Protein AF-A0A939QZ95-F1 (afdb_monomer_lite)

Radius of gyration: 13.15 Å; chains: 1; bounding box: 34×22×34 Å

Sequence (92 aa):
MRTEDEVRDDSKIILGFDQTEPNIQQGTGQITTFNRLGFKGINDKPDGWYFPKGKNEIAIVLETKSEAEDLQVDKWVDELRKNITIAKKKYS

pLDDT: mean 94.63, std 3.72, range [71.94, 97.88]

Foldseek 3Di:
DFFQVRQLVVVCVVVVQVDDDPQKNWDADDCDFVCNVVLPPGRDHFRIWIGGNDLQDDIDTDHTGGPVDDCPDVVNVVSRVVVVVSNVVRND

Secondary structure (DSSP, 8-state):
---HHHHHHHHHHHTTTTS--TTEEEEE-SS--TTTTT-TT-----SEEEEESSTTSPPEEE----TTS-TT-HHHHHHHHHHHHHHHHHH-

Structure (mmCIF, N/CA/C/O backbone):
data_AF-A0A939QZ95-F1
#
_entry.id   AF-A0A939QZ95-F1
#
loop_
_atom_site.group_PDB
_atom_site.id
_atom_site.type_symbol
_atom_site.label_atom_id
_atom_site.label_alt_id
_atom_site.label_comp_id
_atom_site.label_asym_id
_atom_site.label_entity_id
_atom_site.label_seq_id
_atom_site.pdbx_PDB_ins_code
_atom_site.Cartn_x
_atom_site.Cartn_y
_atom_site.Cartn_z
_atom_site.occupancy
_atom_site.B_iso_or_equiv
_atom_site.auth_seq_id
_atom_site.auth_comp_id
_atom_site.auth_asym_id
_atom_site.auth_atom_id
_atom_site.pdbx_PDB_model_num
ATOM 1 N N . MET A 1 1 ? 10.267 -4.162 -21.148 1.00 88.44 1 MET A N 1
ATOM 2 C CA . MET A 1 1 ? 10.540 -4.322 -19.714 1.00 88.44 1 MET A CA 1
ATOM 3 C C . MET A 1 1 ? 9.875 -3.158 -19.020 1.00 88.44 1 MET A C 1
ATOM 5 O O . MET A 1 1 ? 10.266 -2.028 -19.288 1.00 88.44 1 MET A O 1
ATOM 9 N N . ARG A 1 2 ? 8.820 -3.427 -18.257 1.00 95.12 2 ARG A N 1
ATOM 10 C CA . ARG A 1 2 ? 8.055 -2.411 -17.535 1.00 95.12 2 ARG A CA 1
ATOM 11 C C . ARG A 1 2 ? 8.851 -1.896 -16.337 1.00 95.12 2 ARG A C 1
ATOM 13 O O . ARG A 1 2 ? 9.506 -2.669 -15.631 1.00 95.12 2 ARG A O 1
ATOM 20 N N . THR A 1 3 ? 8.790 -0.589 -16.130 1.00 95.94 3 THR A N 1
ATOM 21 C CA . THR A 1 3 ? 9.248 0.098 -14.920 1.00 95.94 3 THR A CA 1
ATOM 22 C C . THR A 1 3 ? 8.391 -0.298 -13.716 1.00 95.94 3 THR A C 1
ATOM 24 O O . THR A 1 3 ? 7.307 -0.856 -13.867 1.00 95.94 3 THR A O 1
ATOM 27 N N . GLU A 1 4 ? 8.868 -0.016 -12.503 1.00 94.88 4 GLU A N 1
ATOM 28 C CA . GLU A 1 4 ? 8.086 -0.265 -11.283 1.00 94.88 4 GLU A CA 1
ATOM 29 C C . GLU A 1 4 ? 6.750 0.493 -11.296 1.00 94.88 4 GLU A C 1
ATOM 31 O O . GLU A 1 4 ? 5.722 -0.073 -10.936 1.00 94.88 4 GLU A O 1
ATOM 36 N N . ASP A 1 5 ? 6.746 1.735 -11.791 1.00 94.81 5 ASP A N 1
ATOM 37 C CA . ASP A 1 5 ? 5.530 2.540 -11.912 1.00 94.81 5 ASP A CA 1
ATOM 38 C C . ASP A 1 5 ? 4.513 1.909 -12.874 1.00 94.81 5 ASP A C 1
ATOM 40 O O . ASP A 1 5 ? 3.343 1.786 -12.519 1.00 94.81 5 ASP A O 1
ATOM 44 N N . GLU A 1 6 ? 4.955 1.434 -14.045 1.00 96.75 6 GLU A N 1
ATOM 45 C CA . GLU A 1 6 ? 4.088 0.728 -15.002 1.00 96.75 6 GLU A CA 1
ATOM 46 C C . GLU A 1 6 ? 3.544 -0.587 -14.418 1.00 96.75 6 GLU A C 1
ATOM 48 O O . GLU A 1 6 ? 2.358 -0.883 -14.552 1.00 96.75 6 GLU A O 1
ATOM 53 N N . VAL A 1 7 ? 4.378 -1.366 -13.715 1.00 96.62 7 VAL A N 1
ATOM 54 C CA . VAL A 1 7 ? 3.941 -2.604 -13.039 1.00 96.62 7 VAL A CA 1
ATOM 55 C C . VAL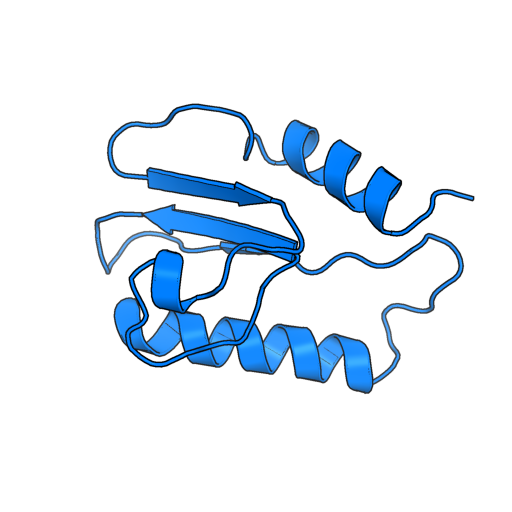 A 1 7 ? 2.911 -2.305 -11.946 1.00 96.62 7 VAL A C 1
ATOM 57 O O . VAL A 1 7 ? 1.939 -3.052 -11.793 1.00 96.62 7 VAL A O 1
ATOM 60 N N . ARG A 1 8 ? 3.092 -1.221 -11.184 1.00 96.75 8 ARG A N 1
ATOM 61 C CA . ARG A 1 8 ? 2.147 -0.789 -10.148 1.00 96.75 8 ARG A CA 1
ATOM 62 C C . ARG A 1 8 ? 0.818 -0.344 -10.737 1.00 96.75 8 ARG A C 1
ATOM 64 O O . ARG A 1 8 ? -0.225 -0.723 -10.201 1.00 96.75 8 ARG A O 1
ATOM 71 N N . ASP A 1 9 ? 0.842 0.438 -11.809 1.00 96.00 9 ASP A N 1
ATOM 72 C CA . ASP A 1 9 ? -0.372 0.918 -12.466 1.00 96.00 9 ASP A CA 1
ATOM 73 C C . ASP A 1 9 ? -1.166 -0.246 -13.075 1.00 96.00 9 ASP A C 1
ATOM 75 O O . ASP A 1 9 ? -2.381 -0.314 -12.886 1.00 96.00 9 ASP A O 1
ATOM 79 N N . ASP A 1 10 ? -0.492 -1.233 -13.670 1.00 96.69 10 ASP A N 1
ATOM 80 C CA . ASP A 1 10 ? -1.137 -2.468 -14.130 1.00 96.69 10 ASP A CA 1
ATOM 81 C C . ASP A 1 10 ? -1.723 -3.277 -12.959 1.00 96.69 10 ASP A C 1
ATOM 83 O O . ASP A 1 10 ? -2.875 -3.718 -12.999 1.00 96.69 10 ASP A O 1
ATOM 87 N N . SER A 1 11 ? -0.954 -3.440 -11.876 1.00 96.50 11 SER A N 1
ATOM 88 C CA . SER A 1 11 ? -1.388 -4.172 -10.676 1.00 96.50 11 SER A CA 1
ATOM 89 C C . SER A 1 11 ? -2.605 -3.523 -10.018 1.00 96.50 11 SER A C 1
ATOM 91 O O . SER A 1 11 ? -3.485 -4.229 -9.529 1.00 96.50 11 SER A O 1
ATOM 93 N N . LYS A 1 12 ? -2.691 -2.186 -10.043 1.00 97.00 12 LYS A N 1
ATOM 94 C CA . LYS A 1 12 ? -3.841 -1.426 -9.542 1.00 97.00 12 LYS A CA 1
ATOM 95 C C . LYS A 1 12 ? -5.137 -1.872 -10.216 1.00 97.00 12 LYS A C 1
ATOM 97 O O . LYS A 1 12 ? -6.121 -2.095 -9.518 1.00 97.00 12 LYS A O 1
ATOM 102 N N . ILE A 1 13 ? -5.121 -2.016 -11.543 1.00 97.69 13 ILE A N 1
ATOM 103 C CA . ILE A 1 13 ? -6.290 -2.429 -12.330 1.00 97.69 13 ILE A CA 1
ATOM 104 C C . ILE A 1 13 ? -6.594 -3.912 -12.108 1.00 97.69 13 ILE A C 1
ATOM 106 O O . ILE A 1 13 ? -7.741 -4.271 -11.860 1.00 97.69 13 ILE A O 1
ATOM 110 N N . ILE A 1 14 ? -5.572 -4.775 -12.142 1.00 97.19 14 ILE A N 1
ATOM 111 C CA . ILE A 1 14 ? -5.738 -6.230 -11.967 1.00 97.19 14 ILE A CA 1
ATOM 112 C C . ILE A 1 14 ? -6.348 -6.566 -10.602 1.00 97.19 14 ILE A C 1
ATOM 114 O O . ILE A 1 14 ? -7.209 -7.438 -10.506 1.00 97.19 14 ILE A O 1
ATOM 118 N N . LEU A 1 15 ? -5.902 -5.880 -9.549 1.00 96.44 15 LEU A N 1
ATOM 119 C CA . LEU A 1 15 ? -6.382 -6.087 -8.183 1.00 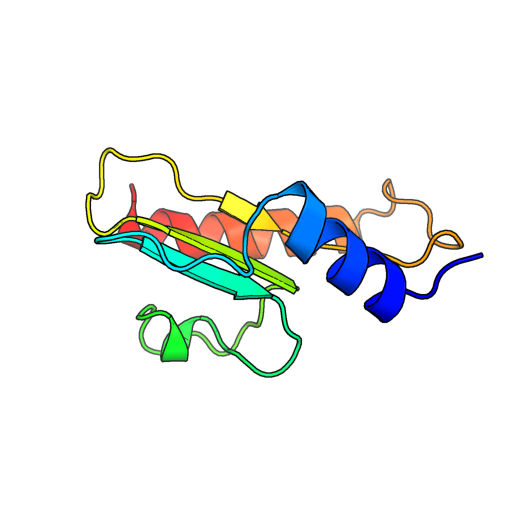96.44 15 LEU A CA 1
ATOM 120 C C . LEU A 1 15 ? -7.648 -5.280 -7.860 1.00 96.44 15 LEU A C 1
ATOM 122 O O . LEU A 1 15 ? -8.201 -5.448 -6.777 1.00 96.44 15 LEU A O 1
ATOM 126 N N . GLY A 1 16 ? -8.098 -4.400 -8.761 1.00 96.75 16 GLY A N 1
ATOM 127 C CA . GLY A 1 16 ? -9.262 -3.538 -8.550 1.00 96.75 16 GLY A CA 1
ATOM 128 C C . GLY A 1 16 ? -9.050 -2.422 -7.522 1.00 96.75 16 GLY A C 1
ATOM 129 O O . GLY A 1 16 ? -10.017 -1.850 -7.030 1.00 96.75 16 GLY A O 1
ATOM 130 N N . PHE A 1 17 ? -7.805 -2.067 -7.190 1.00 96.50 17 PHE A N 1
ATOM 131 C CA . PHE A 1 17 ? -7.497 -1.027 -6.193 1.00 96.50 17 PHE A CA 1
ATOM 132 C C . PHE A 1 17 ? -7.856 0.392 -6.665 1.00 96.50 17 PHE A C 1
ATOM 134 O O . PHE A 1 17 ? -7.755 1.349 -5.899 1.00 96.50 17 PHE A O 1
ATOM 141 N N . ASP A 1 18 ? -8.254 0.557 -7.924 1.00 94.75 18 ASP A N 1
ATOM 142 C CA . ASP A 1 18 ? -8.819 1.787 -8.476 1.00 94.75 18 ASP A CA 1
ATOM 143 C C . ASP A 1 18 ? -10.334 1.921 -8.256 1.00 94.75 18 ASP A C 1
ATOM 145 O O . ASP A 1 18 ? -10.881 3.010 -8.441 1.00 94.75 18 ASP A O 1
ATOM 149 N N . GLN A 1 19 ? -11.010 0.846 -7.843 1.00 94.88 19 GLN A N 1
ATOM 150 C CA . GLN A 1 19 ? -12.450 0.849 -7.616 1.00 94.88 19 GLN A CA 1
ATOM 151 C C . GLN A 1 19 ? -12.815 1.543 -6.302 1.00 94.88 19 GLN A C 1
ATOM 153 O O . GLN A 1 19 ? -12.007 1.672 -5.381 1.00 94.88 19 GLN A O 1
ATOM 158 N N . THR A 1 20 ? -14.066 1.993 -6.209 1.00 94.31 20 THR A N 1
ATOM 159 C CA . THR A 1 20 ? -14.636 2.489 -4.953 1.00 94.31 20 THR A CA 1
ATOM 160 C C . THR A 1 20 ? -15.502 1.407 -4.331 1.00 94.31 20 THR A C 1
ATOM 162 O O . THR A 1 20 ? -16.554 1.069 -4.869 1.00 94.31 20 THR A O 1
ATOM 165 N N . GLU A 1 21 ? -15.086 0.910 -3.170 1.00 95.81 21 GLU A N 1
ATOM 166 C CA . GLU A 1 21 ? -15.794 -0.138 -2.439 1.00 95.81 21 GLU A CA 1
ATOM 167 C C . GLU A 1 21 ? -16.271 0.368 -1.068 1.00 95.81 21 GLU A C 1
ATOM 169 O O . GLU A 1 21 ? -15.509 1.009 -0.332 1.00 95.81 21 GLU A O 1
ATOM 174 N N . PRO A 1 22 ? -17.537 0.115 -0.682 1.00 96.00 22 PRO A N 1
ATOM 175 C CA . PRO A 1 22 ? -18.041 0.527 0.620 1.00 96.00 22 PRO A CA 1
ATOM 176 C C . PRO A 1 22 ? -17.220 -0.073 1.763 1.00 96.00 22 PRO A C 1
ATOM 178 O O . PRO A 1 22 ? -17.036 -1.281 1.844 1.00 96.00 22 PRO A O 1
ATOM 181 N N . ASN A 1 23 ? -16.815 0.774 2.712 1.00 95.56 23 ASN A N 1
ATOM 182 C CA . ASN A 1 23 ? -16.035 0.392 3.896 1.00 95.56 23 ASN A CA 1
ATOM 183 C C . ASN A 1 23 ? -14.610 -0.118 3.619 1.00 95.56 23 ASN A C 1
ATOM 185 O O . ASN A 1 23 ? -13.984 -0.637 4.545 1.00 95.56 23 ASN A O 1
ATOM 189 N N . ILE A 1 24 ? -14.071 0.091 2.418 1.00 97.00 24 ILE A N 1
ATOM 190 C CA . ILE A 1 24 ? -12.688 -0.246 2.084 1.00 97.00 24 ILE A CA 1
ATOM 191 C C . ILE A 1 24 ? -11.903 1.027 1.766 1.00 97.00 24 ILE A C 1
ATOM 193 O O . ILE A 1 24 ? -12.354 1.894 1.021 1.00 97.00 24 ILE A O 1
ATOM 197 N N . GLN A 1 25 ? -10.707 1.150 2.338 1.00 96.44 25 GLN A N 1
ATOM 198 C CA . GLN A 1 25 ? -9.712 2.122 1.900 1.00 96.44 25 GLN A CA 1
ATOM 199 C C . GLN A 1 25 ? -8.701 1.394 1.016 1.00 96.44 25 GLN A C 1
ATOM 201 O O . GLN A 1 25 ? -7.903 0.620 1.535 1.00 96.44 25 GLN A O 1
ATOM 206 N N . GLN A 1 26 ? -8.716 1.646 -0.292 1.00 97.19 26 GLN A N 1
ATOM 207 C CA . GLN A 1 26 ? -7.806 1.011 -1.251 1.00 97.19 26 GLN A CA 1
ATOM 208 C C . GLN A 1 26 ? -7.131 2.014 -2.179 1.00 97.19 26 GLN A C 1
ATOM 210 O O . GLN A 1 26 ? -7.547 3.173 -2.257 1.00 97.19 26 GLN A O 1
ATOM 215 N N . GLY A 1 27 ? -6.040 1.590 -2.809 1.00 97.25 27 GLY A N 1
ATOM 216 C CA . GLY A 1 27 ? -5.304 2.406 -3.764 1.00 97.25 27 GLY A CA 1
ATOM 217 C C . GLY A 1 27 ? -3.868 1.949 -3.967 1.00 97.25 27 GLY A C 1
ATOM 218 O O . GLY A 1 27 ? -3.391 1.004 -3.340 1.00 97.25 27 GLY A O 1
ATOM 219 N N . THR A 1 28 ? -3.177 2.661 -4.851 1.00 96.94 28 THR A N 1
ATOM 220 C CA . THR A 1 28 ? -1.739 2.528 -5.098 1.00 96.94 28 THR A CA 1
ATOM 221 C C . THR A 1 28 ? -1.075 3.905 -5.100 1.00 96.94 28 THR A C 1
ATOM 223 O O . THR A 1 28 ? -1.734 4.918 -5.355 1.00 96.94 28 THR A O 1
ATOM 226 N N . GLY A 1 29 ? 0.226 3.967 -4.806 1.00 90.12 29 GLY A N 1
ATOM 227 C CA . GLY A 1 29 ? 1.045 5.151 -5.064 1.00 90.12 29 GLY A CA 1
ATOM 228 C C . GLY A 1 29 ? 2.181 5.407 -4.074 1.00 90.12 29 GLY A C 1
ATOM 229 O O . GLY A 1 29 ? 2.120 5.047 -2.908 1.00 90.12 29 GLY A O 1
ATOM 230 N N . GLN A 1 30 ? 3.183 6.159 -4.531 1.00 81.31 30 GLN A N 1
ATOM 231 C CA . GLN A 1 30 ? 4.454 6.386 -3.824 1.00 81.31 30 GLN A CA 1
ATOM 232 C C . GLN A 1 30 ? 4.454 7.556 -2.825 1.00 81.31 30 GLN A C 1
ATOM 234 O O . GLN A 1 30 ? 5.465 7.828 -2.180 1.00 81.31 30 GLN A O 1
ATOM 239 N N . ILE A 1 31 ? 3.350 8.301 -2.699 1.00 91.50 31 ILE A N 1
ATOM 240 C CA . ILE A 1 31 ? 3.274 9.504 -1.841 1.00 91.50 31 ILE A CA 1
ATOM 241 C C . ILE A 1 31 ? 2.487 9.226 -0.554 1.00 91.50 31 ILE A C 1
ATOM 243 O O . ILE A 1 31 ? 2.720 9.857 0.484 1.00 91.50 31 ILE A O 1
ATOM 247 N N . THR A 1 32 ? 1.545 8.287 -0.599 1.00 95.56 32 THR A N 1
ATOM 248 C CA . THR A 1 32 ? 0.630 8.018 0.508 1.00 95.56 32 THR A CA 1
ATOM 249 C C . THR A 1 32 ? 1.335 7.233 1.606 1.00 95.56 32 THR A C 1
ATOM 251 O O . THR A 1 32 ? 1.759 6.102 1.413 1.00 95.56 32 THR A O 1
ATOM 254 N N . THR A 1 33 ? 1.457 7.839 2.786 1.00 97.25 33 THR A N 1
ATOM 255 C CA . THR A 1 33 ? 2.037 7.173 3.954 1.00 97.25 33 THR A CA 1
ATOM 256 C C . THR A 1 33 ? 0.994 6.358 4.704 1.00 97.25 33 THR A C 1
ATOM 258 O O . THR A 1 33 ? -0.188 6.707 4.732 1.00 97.25 33 THR A O 1
ATOM 261 N N . PHE A 1 34 ? 1.446 5.345 5.435 1.00 97.00 34 PHE A N 1
ATOM 262 C CA . PHE A 1 34 ? 0.625 4.620 6.401 1.00 97.00 34 PHE A CA 1
ATOM 263 C C . PHE A 1 34 ? -0.079 5.557 7.402 1.00 97.00 34 PHE A C 1
ATOM 265 O O . PHE A 1 34 ? -1.238 5.331 7.746 1.00 97.00 34 PHE A O 1
ATOM 272 N N . ASN A 1 35 ? 0.544 6.671 7.802 1.00 96.88 35 ASN A N 1
ATOM 273 C CA . ASN A 1 35 ? -0.095 7.696 8.634 1.00 96.88 35 ASN A CA 1
ATOM 274 C C . ASN A 1 35 ? -1.365 8.282 7.995 1.00 96.88 35 ASN A C 1
ATOM 276 O O . ASN A 1 35 ? -2.370 8.451 8.685 1.00 96.88 35 ASN A O 1
ATOM 280 N N . ARG A 1 36 ? -1.358 8.531 6.678 1.00 95.94 36 ARG A N 1
ATOM 281 C CA . ARG A 1 36 ? -2.556 8.965 5.930 1.00 95.94 36 ARG A CA 1
ATOM 282 C C . ARG A 1 36 ? -3.600 7.849 5.791 1.00 95.94 36 ARG A C 1
ATOM 284 O O . ARG A 1 36 ? -4.782 8.141 5.646 1.00 95.94 36 ARG A O 1
ATOM 291 N N . LEU A 1 37 ? -3.176 6.590 5.902 1.00 95.50 37 LEU A N 1
ATOM 292 C CA . LEU A 1 37 ? -4.024 5.387 5.901 1.00 95.50 37 LEU A CA 1
ATOM 293 C C . LEU A 1 37 ? -4.524 4.998 7.311 1.00 95.50 37 LEU A C 1
ATOM 295 O O . LEU A 1 37 ? -5.063 3.913 7.532 1.00 95.50 37 LEU A O 1
ATOM 299 N N . GLY A 1 38 ? -4.347 5.886 8.296 1.00 94.50 38 GLY A N 1
ATOM 300 C CA . GLY A 1 38 ? -4.853 5.711 9.659 1.00 94.50 38 GLY A CA 1
ATOM 301 C C . GLY A 1 38 ? -3.889 5.023 10.631 1.00 94.50 38 GLY A C 1
ATOM 302 O O . GLY A 1 38 ? -4.269 4.765 11.773 1.00 94.50 38 GLY A O 1
ATOM 303 N N . PHE A 1 39 ? -2.642 4.769 10.233 1.00 95.19 39 PHE A N 1
ATOM 304 C CA . PHE A 1 39 ? -1.594 4.223 11.099 1.00 95.19 39 PHE A CA 1
ATOM 305 C C . PHE A 1 39 ? -0.747 5.356 11.686 1.00 95.19 39 PHE A C 1
ATOM 307 O O . PHE A 1 39 ? 0.322 5.701 11.178 1.00 95.19 39 PHE A O 1
ATOM 314 N N . LYS A 1 40 ? -1.270 5.977 12.748 1.00 95.00 40 LYS A N 1
ATOM 315 C CA . LYS A 1 40 ? -0.712 7.206 13.332 1.00 95.00 40 LYS A CA 1
ATOM 316 C C . LYS A 1 40 ? 0.796 7.103 13.600 1.00 95.00 40 LYS A C 1
ATOM 318 O O . LYS A 1 40 ? 1.248 6.184 14.278 1.00 95.00 40 LYS A O 1
ATOM 323 N N . GLY A 1 41 ? 1.548 8.082 13.100 1.00 96.31 41 GLY A N 1
ATOM 324 C CA . GLY A 1 41 ? 2.992 8.216 13.322 1.00 96.31 41 GLY A CA 1
ATOM 325 C C . GLY A 1 41 ? 3.883 7.375 12.401 1.00 96.31 41 GLY A C 1
ATOM 326 O O . GLY A 1 41 ? 5.098 7.407 12.568 1.00 96.31 41 GLY A O 1
ATOM 327 N N . ILE A 1 42 ? 3.319 6.642 11.434 1.00 96.94 42 ILE A N 1
ATOM 328 C CA . ILE A 1 42 ? 4.087 5.766 10.535 1.00 96.94 42 ILE A CA 1
ATOM 329 C C . ILE A 1 42 ? 4.265 6.424 9.160 1.00 96.94 42 ILE A C 1
ATOM 331 O O . ILE A 1 42 ? 3.304 6.614 8.414 1.00 96.94 42 ILE A O 1
ATOM 335 N N . ASN A 1 43 ? 5.506 6.784 8.828 1.00 96.81 43 ASN A N 1
ATOM 336 C CA . ASN A 1 43 ? 5.851 7.523 7.605 1.00 96.81 43 ASN A CA 1
ATOM 337 C C . ASN A 1 43 ? 6.233 6.631 6.413 1.00 96.81 43 ASN A C 1
ATOM 339 O O . ASN A 1 43 ? 6.442 7.153 5.312 1.00 96.81 43 ASN A O 1
ATOM 343 N N . ASP A 1 44 ? 6.317 5.315 6.621 1.00 96.44 44 ASP A N 1
ATOM 344 C CA . ASP A 1 44 ? 6.475 4.330 5.555 1.00 96.44 44 ASP A CA 1
ATOM 345 C C . ASP A 1 44 ? 5.336 4.443 4.532 1.00 96.44 44 ASP A C 1
ATOM 347 O O . ASP A 1 44 ? 4.224 4.885 4.854 1.00 96.44 44 ASP A O 1
ATOM 351 N N . LYS A 1 45 ? 5.634 4.070 3.289 1.00 96.06 45 LYS A N 1
ATOM 352 C CA . LYS A 1 45 ? 4.728 4.171 2.144 1.00 96.06 45 LYS A CA 1
ATOM 353 C C . LYS A 1 45 ? 4.702 2.807 1.458 1.00 96.06 45 LYS A C 1
ATOM 355 O O . LYS A 1 45 ? 5.779 2.357 1.082 1.00 96.06 45 LYS A O 1
ATOM 360 N N . PRO A 1 46 ? 3.544 2.141 1.371 1.00 96.00 46 PRO A N 1
ATOM 361 C CA . PRO A 1 46 ? 3.403 0.956 0.539 1.00 96.00 46 PRO A CA 1
ATOM 362 C C . PRO A 1 46 ? 3.148 1.361 -0.917 1.00 96.00 46 PRO A C 1
ATOM 364 O O . PRO A 1 46 ? 2.581 2.430 -1.163 1.00 96.00 46 PRO A O 1
ATOM 367 N N . ASP A 1 47 ? 3.466 0.486 -1.868 1.00 96.88 47 ASP A N 1
ATOM 368 C CA . ASP A 1 47 ? 3.101 0.716 -3.273 1.00 96.88 47 ASP A CA 1
ATOM 369 C C . ASP A 1 47 ? 1.593 0.598 -3.502 1.00 96.88 47 ASP A C 1
ATOM 371 O O . ASP A 1 47 ? 1.033 1.293 -4.353 1.00 96.88 47 ASP A O 1
ATOM 375 N N . GLY A 1 48 ? 0.913 -0.246 -2.724 1.00 97.62 48 GLY A N 1
ATOM 376 C CA . GLY A 1 48 ? -0.541 -0.341 -2.718 1.00 97.62 48 GLY A CA 1
ATOM 377 C C . GLY A 1 48 ? -1.124 -0.942 -1.449 1.00 97.62 48 GLY A C 1
ATOM 378 O O . GLY A 1 48 ? -0.439 -1.573 -0.642 1.00 97.62 48 GLY A O 1
ATOM 379 N N . TRP A 1 49 ? -2.418 -0.715 -1.257 1.00 97.88 49 TRP A N 1
ATOM 380 C CA . TRP A 1 49 ? -3.142 -1.117 -0.062 1.00 97.88 49 TRP A CA 1
ATOM 381 C C . TRP A 1 49 ? -4.595 -1.470 -0.377 1.00 97.88 49 TRP A C 1
ATOM 383 O O . TRP A 1 49 ? -5.234 -0.851 -1.224 1.00 97.88 49 TRP A O 1
ATOM 393 N N . TYR A 1 50 ? -5.123 -2.422 0.386 1.00 97.56 50 TYR A N 1
ATOM 394 C CA . TYR A 1 50 ? -6.546 -2.718 0.514 1.00 97.56 50 TYR A CA 1
ATOM 395 C C . TYR A 1 50 ? -6.833 -2.901 2.001 1.00 97.56 50 TYR A C 1
ATOM 397 O O . TYR A 1 50 ? -6.430 -3.894 2.607 1.00 97.56 50 TYR A O 1
ATOM 405 N N . PHE A 1 51 ? -7.464 -1.910 2.621 1.00 96.94 51 PHE A N 1
ATOM 406 C CA . PHE A 1 51 ? -7.647 -1.828 4.065 1.00 96.94 51 PHE A CA 1
ATOM 407 C C . PHE A 1 51 ? -9.136 -1.751 4.412 1.00 96.94 51 PHE A C 1
ATOM 409 O O . PHE A 1 51 ? -9.721 -0.663 4.366 1.00 96.94 51 PHE A O 1
ATOM 416 N N . PRO A 1 52 ? -9.762 -2.880 4.796 1.00 96.31 52 PRO A N 1
ATOM 417 C CA . PRO A 1 52 ? -11.157 -2.894 5.210 1.00 96.31 52 PRO A CA 1
ATOM 418 C C . PRO A 1 52 ? -11.362 -2.158 6.535 1.00 96.31 52 PRO A C 1
ATOM 420 O O . PRO A 1 52 ? -10.447 -2.012 7.356 1.00 96.31 52 PRO A O 1
ATOM 423 N N . LYS A 1 53 ? -12.586 -1.689 6.774 1.00 94.31 53 LYS A N 1
ATOM 424 C CA . LYS A 1 53 ? -12.977 -1.083 8.051 1.00 94.31 53 LYS A CA 1
ATOM 425 C C . LYS A 1 53 ? -13.037 -2.121 9.173 1.00 94.31 53 LYS A C 1
ATOM 427 O O . LYS A 1 53 ? -12.671 -1.794 10.305 1.00 94.31 53 LYS A O 1
ATOM 432 N N . GLY A 1 54 ? -13.503 -3.339 8.888 1.00 92.19 54 GLY A N 1
ATOM 433 C CA . GLY A 1 54 ? -13.555 -4.426 9.858 1.00 92.19 54 GLY A CA 1
ATO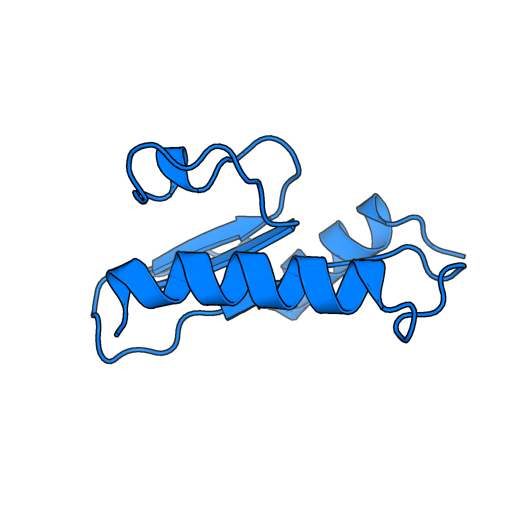M 434 C C . GLY A 1 54 ? -12.176 -5.018 10.126 1.00 92.19 54 GLY A C 1
ATOM 435 O O . GLY A 1 54 ? -11.395 -5.275 9.215 1.00 92.19 54 GLY A O 1
ATOM 436 N N . LYS A 1 55 ? -11.868 -5.258 11.405 1.00 88.88 55 LYS A N 1
ATOM 437 C CA . LYS A 1 55 ? -10.576 -5.830 11.818 1.00 88.88 55 LYS A CA 1
ATOM 438 C C . LYS A 1 55 ? -10.433 -7.325 11.524 1.00 88.88 55 LYS A C 1
ATOM 440 O O . LYS A 1 55 ? -9.316 -7.816 11.476 1.00 88.88 55 LYS A O 1
ATOM 445 N N . ASN A 1 56 ? -11.554 -8.016 11.323 1.00 88.88 56 ASN A N 1
ATOM 446 C CA . ASN A 1 56 ? -11.600 -9.451 11.033 1.00 88.88 56 ASN A CA 1
ATOM 447 C C . ASN A 1 56 ? -11.650 -9.740 9.523 1.00 88.88 56 ASN A C 1
ATOM 449 O O . ASN A 1 56 ? -11.836 -10.884 9.121 1.00 88.88 56 ASN A O 1
ATOM 453 N N . GLU A 1 57 ? -11.551 -8.701 8.696 1.00 92.56 57 GLU A N 1
ATOM 454 C CA . GLU A 1 57 ? -11.555 -8.799 7.241 1.00 92.56 57 GLU A CA 1
ATOM 455 C C . GLU A 1 57 ? -10.120 -8.842 6.698 1.00 92.56 57 GLU A C 1
ATOM 457 O O . GLU A 1 57 ? -9.158 -8.494 7.386 1.00 92.56 57 GLU A O 1
ATOM 462 N N . ILE A 1 58 ? -9.972 -9.270 5.444 1.00 92.94 58 ILE A N 1
ATOM 463 C CA . ILE A 1 58 ? -8.663 -9.422 4.806 1.00 92.94 58 ILE A CA 1
ATOM 464 C C . ILE A 1 58 ? -8.123 -8.048 4.402 1.00 92.94 58 ILE A C 1
ATOM 466 O O . ILE A 1 58 ? -8.723 -7.344 3.593 1.00 92.94 58 ILE A O 1
ATOM 470 N N . ALA A 1 59 ? -6.960 -7.693 4.946 1.00 96.12 59 ALA A N 1
ATOM 471 C CA . ALA A 1 59 ? -6.169 -6.549 4.513 1.00 96.12 59 ALA A CA 1
ATOM 472 C C . ALA A 1 59 ? -5.046 -7.002 3.566 1.00 96.12 59 ALA A C 1
ATOM 474 O O . ALA A 1 59 ? -4.404 -8.023 3.817 1.00 96.12 59 ALA A O 1
ATOM 475 N N . ILE A 1 60 ? -4.776 -6.226 2.515 1.00 96.88 60 ILE A N 1
ATOM 476 C CA . ILE A 1 60 ? -3.715 -6.498 1.534 1.00 96.88 60 ILE A CA 1
ATOM 477 C C . ILE A 1 60 ? -2.730 -5.330 1.515 1.00 96.88 60 ILE A C 1
ATOM 479 O O . ILE A 1 60 ? -3.118 -4.163 1.586 1.00 96.88 60 ILE A O 1
ATOM 483 N N . VAL A 1 61 ? -1.447 -5.663 1.410 1.00 96.75 61 VAL A N 1
ATOM 484 C CA . VAL A 1 61 ? -0.352 -4.736 1.116 1.00 96.75 61 VAL A CA 1
ATOM 485 C C . VAL A 1 61 ? 0.286 -5.206 -0.183 1.00 96.75 61 VAL A C 1
ATOM 487 O O . VAL A 1 61 ? 0.552 -6.398 -0.334 1.00 96.75 61 VAL A O 1
ATOM 490 N N . LEU A 1 62 ? 0.509 -4.276 -1.103 1.00 96.81 62 LEU A N 1
ATOM 491 C CA . LEU A 1 62 ? 1.166 -4.517 -2.380 1.00 96.81 62 LEU A CA 1
ATOM 492 C C . LEU A 1 62 ? 2.532 -3.830 -2.375 1.00 96.81 62 LEU A C 1
ATOM 494 O O . LEU A 1 62 ? 2.617 -2.651 -2.041 1.00 96.81 62 LEU A O 1
ATOM 498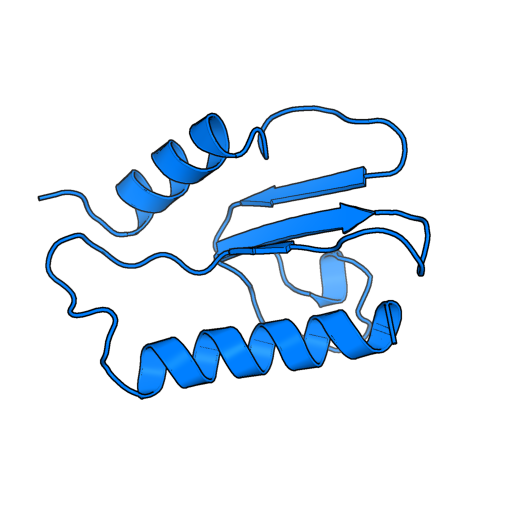 N N . GLU A 1 63 ? 3.549 -4.577 -2.795 1.00 95.81 63 GLU A N 1
ATOM 499 C CA . GLU A 1 63 ? 4.878 -4.087 -3.163 1.00 95.81 63 GLU A CA 1
ATOM 500 C C . GLU A 1 63 ? 5.161 -4.523 -4.597 1.00 95.81 63 GLU A C 1
ATOM 502 O O . GLU A 1 63 ? 4.916 -5.676 -4.963 1.00 95.81 63 GLU A O 1
ATOM 507 N N . THR A 1 64 ? 5.663 -3.605 -5.409 1.00 95.44 64 THR A N 1
ATOM 508 C CA . THR A 1 64 ? 5.963 -3.823 -6.823 1.00 95.44 64 THR A CA 1
ATOM 509 C C . THR A 1 64 ? 7.422 -3.534 -7.105 1.00 95.44 64 THR A C 1
ATOM 511 O O . THR A 1 64 ? 8.074 -2.784 -6.385 1.00 95.44 64 THR A O 1
ATOM 514 N N . LYS A 1 65 ? 7.958 -4.167 -8.146 1.00 95.75 65 LYS A N 1
ATOM 515 C CA . LYS A 1 65 ? 9.298 -3.896 -8.667 1.00 95.75 65 LYS A CA 1
ATOM 516 C C . LYS A 1 65 ? 9.250 -3.914 -10.187 1.00 95.75 65 LYS A C 1
ATOM 518 O O . LYS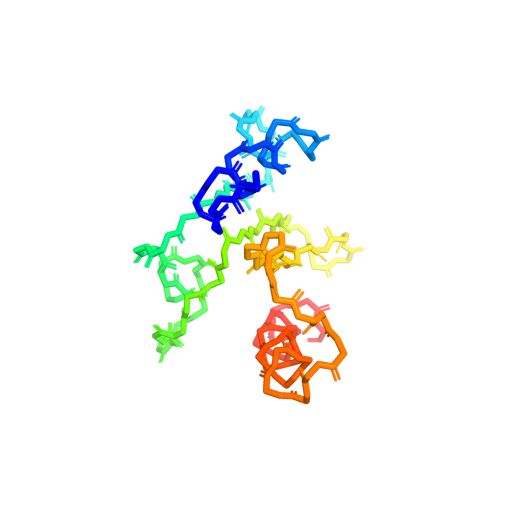 A 1 65 ? 8.323 -4.472 -10.776 1.00 95.75 65 LYS A O 1
ATOM 523 N N . SER A 1 66 ? 10.235 -3.281 -10.819 1.00 95.75 66 SER A N 1
ATOM 524 C CA . SER A 1 66 ? 10.373 -3.338 -12.277 1.00 95.75 66 SER A CA 1
ATOM 525 C C . SER A 1 66 ? 10.625 -4.774 -12.746 1.00 95.75 66 SER A C 1
ATOM 527 O O . SER A 1 66 ? 11.182 -5.582 -12.007 1.00 95.75 66 SER A O 1
ATOM 529 N N . GLU A 1 67 ? 10.301 -5.080 -14.000 1.00 95.06 67 GLU A N 1
ATOM 530 C CA . GLU A 1 67 ? 10.553 -6.411 -14.582 1.00 95.06 67 GLU A CA 1
ATOM 531 C C . GLU A 1 67 ? 12.048 -6.778 -14.677 1.00 95.06 67 GLU A C 1
ATOM 533 O O . GLU A 1 67 ? 12.381 -7.919 -14.988 1.00 95.06 67 GLU A O 1
ATOM 538 N N . ALA A 1 68 ? 12.945 -5.818 -14.436 1.00 94.12 68 ALA A N 1
ATOM 539 C CA . ALA A 1 68 ? 14.391 -6.029 -14.399 1.00 94.12 68 ALA A CA 1
ATOM 540 C C . ALA A 1 68 ? 14.883 -6.617 -13.073 1.00 94.12 68 ALA A C 1
ATOM 542 O O . ALA A 1 68 ? 15.986 -7.157 -13.009 1.00 94.12 68 ALA A O 1
ATOM 543 N N . GLU A 1 69 ? 14.117 -6.411 -12.003 1.00 93.38 69 GLU A N 1
ATOM 544 C CA . GLU A 1 69 ? 14.524 -6.734 -10.642 1.00 93.38 69 GLU A CA 1
ATOM 545 C C . GLU A 1 69 ? 14.203 -8.194 -10.320 1.00 93.38 69 GLU A C 1
ATOM 547 O O . GLU A 1 69 ? 13.132 -8.707 -10.647 1.00 93.38 69 GLU A O 1
ATOM 552 N N . ASP A 1 70 ? 15.116 -8.852 -9.611 1.00 91.88 70 ASP A N 1
ATOM 553 C CA . ASP A 1 70 ? 14.840 -10.152 -9.013 1.00 91.88 70 ASP A CA 1
ATOM 554 C C . ASP A 1 70 ? 14.038 -9.955 -7.716 1.00 91.88 70 ASP A C 1
ATOM 556 O O . ASP A 1 70 ? 14.478 -9.287 -6.777 1.00 91.88 70 ASP A O 1
ATOM 560 N N . LEU A 1 71 ? 12.842 -10.540 -7.653 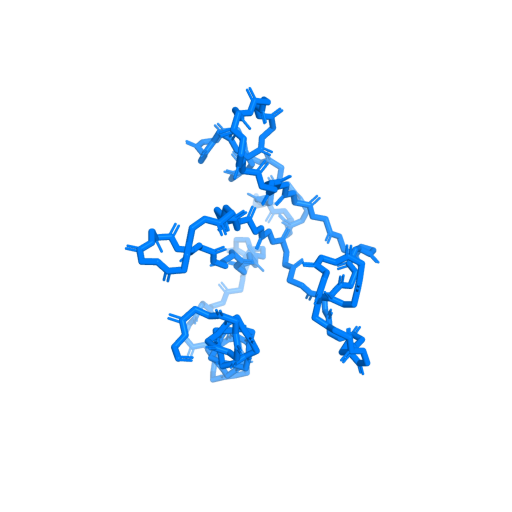1.00 88.75 71 LEU A N 1
ATOM 561 C CA . LEU A 1 71 ? 11.962 -10.443 -6.487 1.00 88.75 71 LEU A CA 1
ATOM 562 C C . LEU A 1 71 ? 12.503 -11.199 -5.265 1.00 88.75 71 LEU A C 1
ATOM 564 O O . LEU A 1 71 ? 12.029 -10.961 -4.155 1.00 88.75 71 LEU A O 1
ATOM 568 N N . GLN A 1 72 ? 13.479 -12.095 -5.442 1.00 86.25 72 GLN A N 1
ATOM 569 C CA . GLN A 1 72 ? 14.082 -12.841 -4.335 1.00 86.25 72 GLN A CA 1
ATOM 570 C C . GLN A 1 72 ? 15.183 -12.077 -3.599 1.00 86.25 72 GLN A C 1
ATOM 572 O O . GLN A 1 72 ? 15.771 -12.610 -2.660 1.00 86.25 72 GLN A O 1
ATOM 577 N N . VAL A 1 73 ? 15.464 -10.826 -3.970 1.00 91.31 73 VAL A N 1
ATOM 578 C CA . VAL A 1 73 ? 16.426 -10.015 -3.221 1.00 91.31 73 VAL A CA 1
ATOM 579 C C . VAL A 1 73 ? 15.862 -9.689 -1.834 1.00 91.31 73 VAL A C 1
ATOM 581 O O . VAL A 1 73 ? 14.804 -9.069 -1.711 1.00 91.31 73 VAL A O 1
ATOM 584 N N . ASP A 1 74 ? 16.616 -10.045 -0.788 1.00 90.88 74 ASP A N 1
ATOM 585 C CA . ASP A 1 74 ? 16.206 -9.929 0.621 1.00 90.88 74 ASP A CA 1
ATOM 586 C C . ASP A 1 74 ? 15.633 -8.553 0.982 1.00 90.88 74 ASP A C 1
ATOM 588 O O . ASP A 1 74 ? 14.618 -8.467 1.668 1.00 90.88 74 ASP A O 1
ATOM 592 N N . LYS A 1 75 ? 16.214 -7.465 0.453 1.00 93.94 75 LYS A N 1
ATOM 593 C CA . LYS A 1 75 ? 15.747 -6.096 0.732 1.00 93.94 75 LYS A CA 1
ATOM 594 C C . LYS A 1 75 ? 14.277 -5.868 0.331 1.00 93.94 75 LYS A C 1
ATOM 596 O O . LYS A 1 75 ? 13.571 -5.148 1.030 1.00 93.94 75 LYS A O 1
ATOM 601 N N . TRP A 1 76 ? 13.808 -6.488 -0.758 1.00 93.62 76 TRP A N 1
ATOM 602 C CA . TRP A 1 76 ? 12.423 -6.378 -1.234 1.00 93.62 76 TRP A CA 1
ATOM 603 C C . TRP A 1 76 ? 11.471 -7.207 -0.371 1.00 93.62 76 TRP A C 1
ATOM 605 O O . TRP A 1 76 ? 10.381 -6.760 -0.014 1.00 93.62 76 TRP A O 1
ATOM 615 N N . VAL A 1 77 ? 11.916 -8.396 0.036 1.00 93.50 77 VAL A N 1
ATOM 616 C CA . VAL A 1 77 ? 11.168 -9.261 0.954 1.00 93.50 77 VAL A CA 1
ATOM 617 C C . VAL A 1 77 ? 11.038 -8.607 2.334 1.00 93.50 77 VAL A C 1
ATOM 619 O O . VAL A 1 77 ? 9.965 -8.642 2.941 1.00 93.50 77 VAL A O 1
ATOM 622 N N . ASP A 1 78 ? 12.103 -7.982 2.827 1.00 95.50 78 ASP A N 1
ATOM 623 C CA . ASP A 1 78 ? 12.122 -7.284 4.111 1.00 95.50 78 ASP A CA 1
ATOM 624 C C . ASP A 1 78 ? 11.242 -6.030 4.099 1.00 95.50 78 ASP A C 1
ATOM 626 O O . ASP A 1 78 ? 10.532 -5.770 5.075 1.00 95.50 78 ASP A O 1
ATOM 630 N N . GLU A 1 79 ? 11.209 -5.293 2.987 1.00 94.75 79 GLU A N 1
ATOM 631 C CA . GLU A 1 79 ? 10.286 -4.174 2.787 1.00 94.75 79 GLU A CA 1
ATOM 632 C C . GLU A 1 79 ? 8.819 -4.623 2.863 1.00 94.75 79 GLU A C 1
ATOM 634 O O . GLU A 1 79 ? 8.043 -4.073 3.654 1.00 94.75 79 GLU A O 1
ATOM 639 N N . LEU A 1 80 ? 8.457 -5.692 2.146 1.00 95.69 80 LEU A N 1
ATOM 640 C CA . LEU A 1 80 ? 7.114 -6.268 2.208 1.00 95.69 80 LEU A CA 1
ATOM 641 C C . LEU A 1 80 ? 6.763 -6.727 3.634 1.00 95.69 80 LEU A C 1
ATOM 643 O O . LEU A 1 80 ? 5.688 -6.413 4.153 1.00 95.69 80 LEU A O 1
ATOM 647 N N . ARG A 1 81 ? 7.677 -7.426 4.320 1.00 96.62 81 ARG A N 1
ATOM 648 C CA . ARG A 1 81 ? 7.477 -7.882 5.711 1.00 96.62 81 ARG A CA 1
ATOM 649 C C . ARG A 1 81 ? 7.309 -6.723 6.690 1.00 96.62 81 ARG A C 1
ATOM 651 O O . ARG A 1 81 ? 6.466 -6.805 7.592 1.00 96.62 81 ARG A O 1
ATOM 658 N N . LYS A 1 82 ? 8.076 -5.642 6.524 1.00 97.19 82 LYS A N 1
ATOM 659 C CA . LYS A 1 82 ? 7.940 -4.407 7.308 1.00 97.19 82 LYS A CA 1
ATOM 660 C C . LYS A 1 82 ? 6.539 -3.822 7.132 1.00 97.19 82 LYS A C 1
ATOM 662 O O . LYS A 1 82 ? 5.858 -3.572 8.130 1.00 97.19 82 LYS A O 1
ATOM 667 N N . ASN A 1 83 ? 6.075 -3.679 5.893 1.00 96.94 83 ASN A N 1
ATOM 668 C CA . ASN A 1 83 ? 4.768 -3.093 5.593 1.00 96.94 83 ASN A CA 1
ATOM 669 C C . ASN A 1 83 ? 3.607 -3.983 6.082 1.00 96.94 83 ASN A C 1
ATOM 671 O O . ASN A 1 83 ? 2.648 -3.478 6.670 1.00 96.94 83 ASN A O 1
ATOM 675 N N . ILE A 1 84 ? 3.735 -5.312 5.993 1.00 96.56 84 ILE A N 1
ATOM 676 C CA . ILE A 1 84 ? 2.798 -6.263 6.620 1.00 96.56 84 ILE A CA 1
ATOM 677 C C . ILE A 1 84 ? 2.775 -6.098 8.147 1.00 96.56 84 ILE A C 1
ATOM 679 O O . ILE A 1 84 ? 1.706 -6.083 8.757 1.00 96.56 84 ILE A O 1
ATOM 683 N N . THR A 1 85 ? 3.936 -5.958 8.790 1.00 97.38 85 THR A N 1
ATOM 684 C CA . THR A 1 85 ? 4.032 -5.774 10.250 1.00 97.38 85 THR A CA 1
ATOM 685 C C . THR A 1 85 ? 3.367 -4.473 10.698 1.00 97.38 85 THR A C 1
ATOM 687 O O . THR A 1 85 ? 2.720 -4.431 11.745 1.00 97.38 85 THR A O 1
ATOM 690 N N . ILE A 1 86 ? 3.474 -3.415 9.893 1.00 96.75 86 ILE A N 1
ATOM 691 C CA . ILE A 1 86 ? 2.744 -2.165 10.108 1.00 96.75 86 ILE A CA 1
ATOM 692 C C . ILE A 1 86 ? 1.234 -2.401 10.012 1.00 96.75 86 ILE A C 1
ATOM 694 O O . ILE A 1 86 ? 0.517 -2.041 10.947 1.00 96.75 86 ILE A O 1
ATOM 698 N N . ALA A 1 87 ? 0.761 -3.040 8.935 1.00 95.50 87 ALA A N 1
ATOM 699 C CA . ALA A 1 87 ? -0.659 -3.324 8.728 1.00 95.50 87 ALA A CA 1
ATOM 700 C C . ALA A 1 87 ? -1.258 -4.136 9.893 1.00 95.50 87 ALA A C 1
ATOM 702 O O . ALA A 1 87 ? -2.319 -3.789 10.422 1.00 95.50 87 ALA A O 1
ATOM 703 N N . LYS A 1 88 ? -0.529 -5.146 10.386 1.00 94.62 88 LYS A N 1
ATOM 704 C CA . LYS A 1 88 ? -0.933 -5.975 11.534 1.00 94.62 88 LYS A CA 1
ATOM 705 C C . LYS A 1 88 ? -1.255 -5.177 12.798 1.00 94.62 88 LYS A C 1
ATOM 707 O O . LYS A 1 88 ? -2.136 -5.586 13.537 1.00 94.62 88 LYS A O 1
ATOM 712 N N . LYS A 1 89 ? -0.657 -4.000 13.026 1.00 92.75 89 LYS A N 1
ATOM 713 C CA . LYS A 1 89 ? -0.975 -3.159 14.203 1.00 92.75 89 LYS A CA 1
ATOM 714 C C . LYS A 1 89 ? -2.456 -2.753 14.294 1.00 92.75 89 LYS A C 1
ATOM 716 O O . LYS A 1 89 ? -2.908 -2.342 15.359 1.00 92.75 89 LYS A O 1
ATOM 721 N N . LYS A 1 90 ? -3.198 -2.798 13.180 1.00 89.69 90 LYS A N 1
ATOM 722 C CA . LYS A 1 90 ? -4.626 -2.446 13.108 1.00 89.69 90 LYS A CA 1
ATOM 723 C C . LYS A 1 90 ? -5.547 -3.672 13.041 1.00 89.69 90 LYS A C 1
ATOM 725 O O . LYS A 1 90 ? -6.673 -3.581 13.534 1.00 89.69 90 LYS A O 1
ATOM 730 N N . TYR A 1 91 ? -5.069 -4.769 12.451 1.00 88.75 91 TYR A N 1
ATOM 731 C CA . TYR A 1 91 ? -5.843 -5.971 12.098 1.00 88.75 91 TYR A CA 1
ATOM 732 C C . TYR A 1 91 ? -5.450 -7.226 12.906 1.00 88.75 91 TYR A C 1
ATOM 734 O O . TYR A 1 91 ? -5.897 -8.324 12.593 1.00 88.75 91 TYR A O 1
ATOM 742 N N . SER A 1 92 ? -4.592 -7.100 13.922 1.00 71.94 92 SER A N 1
ATOM 743 C CA . SER A 1 92 ? -4.175 -8.182 14.829 1.00 71.94 92 SER A CA 1
ATOM 744 C C . SER A 1 92 ? -4.206 -7.734 16.284 1.00 71.94 92 SER A C 1
ATOM 746 O O . SER A 1 92 ? -4.128 -6.507 16.529 1.00 71.94 92 SER A O 1
#